Protein AF-A0A6I4V7J2-F1 (afdb_monomer)

Nearest PDB structures (foldseek):
  2fiu-assembly1_B  TM=7.109E-01  e=1.645E-04  Agrobacterium fabrum str. C58
  3lo3-assembly2_C  TM=7.559E-01  e=2.909E-03  Colwellia psychrerythraea 34H
  3bgu-assembly1_A  TM=6.431E-01  e=2.466E-01  Thermobifida fusca YX
  3bf4-assembly1_B  TM=3.918E-01  e=6.566E-01  Cupriavidus pinatubonensis JMP134
  1sqe-assembly1_B  TM=3.825E-01  e=2.762E+00  Staphylococcus aureus

pLDDT: mean 76.07, std 17.55, range [39.56, 95.56]

Mean predicted aligned error: 10.02 Å

Foldseek 3Di:
DKDKDKDFQQDFPDVVLVVVLVVLVVQLPPPQPKDWPAWFDDDDDPDDGDTNGMTMIIDPDPVSVCCSCVDVSVVSSDRPCSGDPPPPPPPPPDPPPDDDD

Secondary structure (DSSP, 8-state):
--EEEEEEE---S-HHHHHHHHHHHHHTTTT---EEEEES------SSS--SEEEEEEESSHHHHHHHHTSHHHHTTPPPTTTS---------STTS----

Radius of gyration: 15.88 Å; Cα contacts (8 Å, |Δi|>4): 123; chains: 1; bounding box: 32×46×32 Å

Structure (mmCIF, N/CA/C/O backbone):
data_AF-A0A6I4V7J2-F1
#
_entry.id   AF-A0A6I4V7J2-F1
#
loop_
_atom_site.group_PDB
_atom_site.id
_atom_site.type_symbol
_atom_site.label_atom_id
_atom_site.label_alt_id
_atom_site.label_comp_id
_atom_site.label_asym_id
_atom_site.label_entity_id
_atom_site.label_seq_id
_atom_si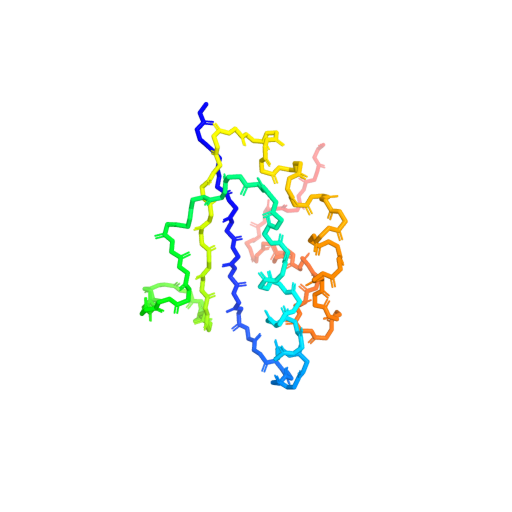te.pdbx_PDB_ins_code
_atom_site.Cartn_x
_atom_site.Cartn_y
_atom_site.Cartn_z
_atom_site.occupancy
_atom_site.B_iso_or_equiv
_atom_site.auth_seq_id
_atom_site.auth_comp_id
_atom_site.auth_asym_id
_atom_site.auth_atom_id
_atom_site.pdbx_PDB_model_num
ATOM 1 N N . MET A 1 1 ? -14.945 4.683 11.584 1.00 86.81 1 MET A N 1
ATOM 2 C CA . MET A 1 1 ? -14.960 4.634 10.104 1.00 86.81 1 MET A CA 1
ATOM 3 C C . MET A 1 1 ? -13.767 3.806 9.664 1.00 86.81 1 MET A C 1
ATOM 5 O O . MET A 1 1 ? -12.734 3.935 10.316 1.00 86.81 1 MET A O 1
ATOM 9 N N . SER A 1 2 ? -13.909 2.990 8.611 1.00 93.12 2 SER A N 1
ATOM 10 C CA . SER A 1 2 ? -12.785 2.235 8.040 1.00 93.12 2 SER A CA 1
ATOM 11 C C . SER A 1 2 ? -11.663 3.173 7.587 1.00 93.12 2 SER A C 1
ATOM 13 O O . SER A 1 2 ? -11.920 4.312 7.188 1.00 93.12 2 SER A O 1
ATOM 15 N N . ALA A 1 3 ? -10.429 2.684 7.637 1.00 95.12 3 ALA A N 1
ATOM 16 C CA . ALA A 1 3 ? -9.248 3.357 7.112 1.00 95.12 3 ALA A CA 1
ATOM 17 C C . ALA A 1 3 ? -8.612 2.519 6.002 1.00 95.12 3 ALA A C 1
ATOM 19 O O . ALA A 1 3 ? -8.755 1.298 5.987 1.00 95.12 3 ALA A O 1
ATOM 20 N N . TYR A 1 4 ? -7.893 3.178 5.094 1.00 94.75 4 TYR A N 1
ATOM 21 C CA . TYR A 1 4 ? -7.257 2.520 3.960 1.00 94.75 4 TYR A CA 1
ATOM 22 C C . TYR A 1 4 ? -5.787 2.905 3.869 1.00 94.75 4 TYR A C 1
ATOM 24 O O . TYR A 1 4 ? -5.449 4.088 3.927 1.00 94.75 4 TYR A O 1
ATOM 32 N N . VAL A 1 5 ? -4.929 1.904 3.700 1.00 90.94 5 VAL A N 1
ATOM 33 C CA . VAL A 1 5 ? -3.537 2.104 3.294 1.00 90.94 5 VAL A CA 1
ATOM 34 C C . VAL A 1 5 ? -3.447 1.807 1.805 1.00 90.94 5 VAL A C 1
ATOM 36 O O . VAL A 1 5 ? -3.890 0.748 1.357 1.00 90.94 5 VAL A O 1
ATOM 39 N N . VAL A 1 6 ? -2.895 2.755 1.051 1.00 91.31 6 VAL A N 1
ATOM 40 C CA . VAL A 1 6 ? -2.734 2.663 -0.400 1.00 91.31 6 VAL A CA 1
ATOM 41 C C . VAL A 1 6 ? -1.250 2.720 -0.724 1.00 91.31 6 VAL A C 1
ATOM 43 O O . VAL A 1 6 ? -0.579 3.693 -0.379 1.00 91.31 6 VAL A O 1
ATOM 46 N N . PHE A 1 7 ? -0.755 1.681 -1.389 1.00 87.62 7 PHE A N 1
ATOM 47 C CA . PHE A 1 7 ? 0.574 1.659 -1.986 1.00 87.62 7 PHE A CA 1
ATOM 48 C C . PHE A 1 7 ? 0.432 1.721 -3.500 1.00 87.62 7 PHE A C 1
ATOM 50 O O . PHE A 1 7 ? -0.347 0.963 -4.079 1.00 87.62 7 PHE A O 1
ATOM 57 N N . ILE A 1 8 ? 1.198 2.611 -4.121 1.00 88.56 8 ILE A N 1
ATOM 58 C CA . ILE A 1 8 ? 1.338 2.721 -5.570 1.00 88.56 8 ILE A CA 1
ATOM 59 C C . ILE A 1 8 ? 2.816 2.492 -5.861 1.00 88.56 8 ILE A C 1
ATOM 61 O O . ILE A 1 8 ? 3.675 3.136 -5.255 1.00 88.56 8 ILE A O 1
ATOM 65 N N . ARG A 1 9 ? 3.103 1.525 -6.728 1.00 87.88 9 ARG A N 1
ATOM 66 C CA . ARG A 1 9 ? 4.441 1.300 -7.260 1.00 87.88 9 ARG A CA 1
ATOM 67 C C . ARG A 1 9 ? 4.523 1.997 -8.606 1.00 87.88 9 ARG A C 1
ATOM 69 O O . ARG A 1 9 ? 3.912 1.532 -9.564 1.00 87.88 9 ARG A O 1
ATOM 76 N N . ASP A 1 10 ? 5.274 3.087 -8.654 1.00 85.62 10 ASP A N 1
ATOM 77 C CA . ASP A 1 10 ? 5.435 3.884 -9.870 1.00 85.62 10 ASP A CA 1
ATOM 78 C C . ASP A 1 10 ? 6.422 3.233 -10.844 1.00 85.62 10 ASP A C 1
ATOM 80 O O . ASP A 1 10 ? 6.149 3.165 -12.036 1.00 85.62 10 ASP A O 1
ATOM 84 N N . ASN A 1 11 ? 7.563 2.745 -10.344 1.00 83.62 11 ASN A N 1
ATOM 85 C CA . ASN A 1 11 ? 8.554 2.029 -11.141 1.00 83.62 11 ASN A CA 1
ATOM 86 C C . ASN A 1 11 ? 9.333 0.976 -10.328 1.00 83.62 11 ASN A C 1
ATOM 88 O O . ASN A 1 11 ? 9.39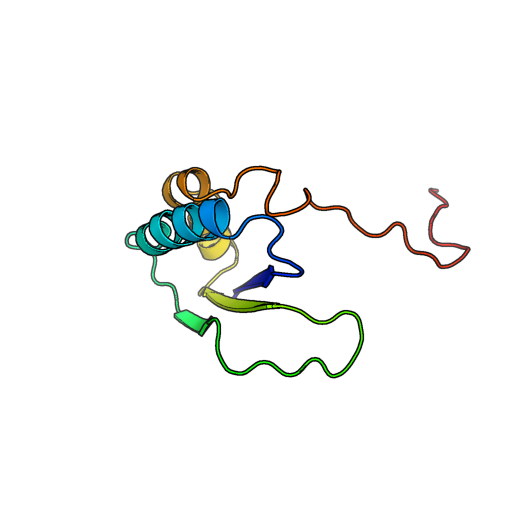2 1.041 -9.096 1.00 83.62 11 ASN A O 1
ATOM 92 N N . THR A 1 12 ? 9.964 0.026 -11.026 1.00 86.44 12 THR A N 1
ATOM 93 C CA . THR A 1 12 ? 10.882 -0.972 -10.450 1.00 86.44 12 THR A CA 1
ATOM 94 C C . THR A 1 12 ? 12.288 -0.781 -11.030 1.00 86.44 12 THR A C 1
ATOM 96 O O . THR A 1 12 ? 12.626 -1.367 -12.056 1.00 86.44 12 THR A O 1
ATOM 99 N N . PRO A 1 13 ? 13.147 0.037 -10.396 1.00 83.12 13 PRO A N 1
ATOM 100 C CA . PRO A 1 13 ? 14.488 0.316 -10.919 1.00 83.12 13 PRO A CA 1
ATOM 101 C C . PRO A 1 13 ? 15.469 -0.855 -10.747 1.00 83.12 13 PRO A C 1
ATOM 103 O O . PRO A 1 13 ? 16.478 -0.912 -11.447 1.00 83.12 13 PRO A O 1
ATOM 106 N N . ASN A 1 14 ? 15.196 -1.771 -9.812 1.00 86.19 14 ASN A N 1
ATOM 107 C CA . ASN A 1 14 ? 15.992 -2.970 -9.566 1.00 86.19 14 ASN A CA 1
ATOM 108 C C . ASN A 1 14 ? 15.065 -4.149 -9.222 1.00 86.19 14 ASN A C 1
ATOM 110 O O . ASN A 1 14 ? 14.465 -4.186 -8.146 1.00 86.19 14 ASN A O 1
ATOM 114 N N . GLU A 1 15 ? 14.947 -5.103 -10.146 1.00 85.25 15 GLU A N 1
ATOM 115 C CA . GLU A 1 15 ? 14.076 -6.275 -10.001 1.00 85.25 15 GLU A CA 1
ATOM 116 C C . GLU A 1 15 ? 14.537 -7.226 -8.883 1.00 85.25 15 GLU A C 1
ATOM 118 O O . GLU A 1 15 ? 13.699 -7.766 -8.158 1.00 85.25 15 GLU A O 1
ATOM 123 N N . ASP A 1 16 ? 15.848 -7.382 -8.676 1.00 86.69 16 ASP A N 1
ATOM 124 C CA . ASP A 1 16 ? 16.397 -8.266 -7.640 1.00 86.69 16 ASP A CA 1
ATOM 125 C C . ASP A 1 16 ? 16.090 -7.730 -6.233 1.00 86.69 16 ASP A C 1
ATOM 127 O O . ASP A 1 16 ? 15.648 -8.462 -5.343 1.00 86.69 16 ASP A O 1
ATOM 131 N N . GLU A 1 17 ? 16.261 -6.421 -6.027 1.00 83.19 17 GLU A N 1
ATOM 132 C CA . GLU A 1 17 ? 15.889 -5.770 -4.765 1.00 83.19 17 GLU A CA 1
ATOM 133 C C . GLU A 1 17 ? 14.371 -5.809 -4.534 1.00 83.19 17 GLU A C 1
ATOM 135 O O . GLU A 1 17 ? 13.924 -5.976 -3.393 1.00 83.19 17 GLU A O 1
ATOM 140 N N . MET A 1 18 ? 13.576 -5.719 -5.607 1.00 84.56 18 MET A N 1
ATOM 141 C CA . MET A 1 18 ? 12.121 -5.855 -5.539 1.00 84.56 18 MET A CA 1
ATOM 142 C C . MET A 1 18 ? 11.692 -7.262 -5.120 1.00 84.56 18 MET A C 1
ATOM 144 O O . MET A 1 18 ? 10.775 -7.403 -4.311 1.00 84.56 18 MET A O 1
ATOM 148 N N . ALA A 1 19 ? 12.357 -8.304 -5.623 1.00 84.50 19 ALA A N 1
ATOM 149 C CA . ALA A 1 19 ? 12.074 -9.682 -5.233 1.00 84.50 19 ALA A CA 1
ATOM 150 C C . ALA A 1 19 ? 12.334 -9.904 -3.732 1.00 84.50 19 ALA A C 1
ATOM 152 O O . ALA A 1 19 ? 11.485 -10.458 -3.030 1.00 84.50 19 ALA A O 1
ATOM 153 N N . ILE A 1 20 ? 13.454 -9.383 -3.219 1.00 84.06 20 ILE A N 1
ATOM 154 C CA . ILE A 1 20 ? 13.792 -9.432 -1.786 1.00 84.06 20 ILE A CA 1
ATOM 155 C C . ILE A 1 20 ? 12.754 -8.664 -0.952 1.00 84.06 20 ILE A C 1
ATOM 157 O O . ILE A 1 20 ? 12.331 -9.132 0.109 1.00 84.06 20 ILE A O 1
ATOM 161 N N . TYR A 1 21 ? 12.334 -7.482 -1.414 1.00 81.56 21 TYR A N 1
ATOM 162 C CA . TYR A 1 21 ? 11.275 -6.706 -0.767 1.00 81.56 21 TYR A CA 1
ATOM 163 C C . TYR A 1 21 ? 9.951 -7.481 -0.728 1.00 81.56 21 TYR A C 1
ATOM 165 O O . TYR A 1 21 ? 9.335 -7.571 0.333 1.00 81.56 21 TYR A O 1
ATOM 173 N N . ALA A 1 22 ? 9.532 -8.077 -1.847 1.00 80.12 22 ALA A N 1
ATOM 174 C CA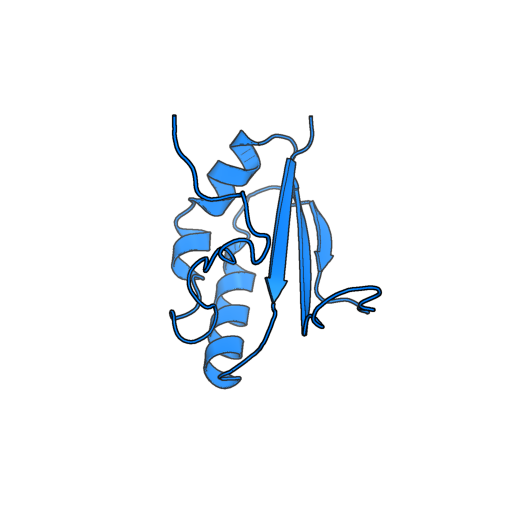 . ALA A 1 22 ? 8.278 -8.818 -1.949 1.00 80.12 22 ALA A CA 1
ATOM 175 C C . ALA A 1 22 ? 8.235 -10.021 -0.993 1.00 80.12 22 ALA A C 1
ATOM 177 O O . ALA A 1 22 ? 7.213 -10.247 -0.339 1.00 80.12 22 ALA A O 1
ATOM 178 N N . GLU A 1 23 ? 9.349 -10.746 -0.855 1.00 81.62 23 GLU A N 1
ATOM 179 C CA . GLU A 1 23 ? 9.478 -11.850 0.101 1.00 81.62 23 GLU A CA 1
ATOM 180 C C . GLU A 1 23 ? 9.276 -11.368 1.548 1.00 81.62 23 GLU A C 1
ATOM 182 O O . GLU A 1 23 ? 8.450 -11.917 2.285 1.00 81.62 23 GLU A O 1
ATOM 187 N N . LYS A 1 24 ? 9.968 -10.292 1.942 1.00 78.44 24 LYS A N 1
ATOM 188 C CA . LYS A 1 24 ? 9.869 -9.713 3.292 1.00 78.44 24 LYS A CA 1
ATOM 189 C C . LYS A 1 24 ? 8.488 -9.119 3.571 1.00 78.44 24 LYS A C 1
ATOM 191 O O . LYS A 1 24 ? 7.924 -9.332 4.643 1.00 78.44 24 LYS A O 1
ATOM 196 N N . ALA A 1 25 ? 7.910 -8.409 2.605 1.00 77.25 25 ALA A N 1
ATOM 197 C CA . ALA A 1 25 ? 6.588 -7.801 2.723 1.00 77.25 25 ALA A CA 1
ATOM 198 C C . ALA A 1 25 ? 5.473 -8.852 2.842 1.00 77.25 25 ALA A C 1
ATOM 200 O O . ALA A 1 25 ? 4.510 -8.645 3.582 1.00 77.25 25 ALA A O 1
ATOM 201 N N . GLY A 1 26 ? 5.615 -10.007 2.179 1.00 70.19 26 GLY A N 1
ATOM 202 C CA . GLY A 1 26 ? 4.697 -11.137 2.339 1.00 70.19 26 GLY A CA 1
ATOM 203 C C . GLY A 1 26 ? 4.639 -11.662 3.778 1.00 70.19 26 GLY A C 1
ATOM 204 O O . GLY A 1 26 ? 3.571 -12.048 4.254 1.00 70.19 26 GLY A O 1
ATOM 205 N N . GLN A 1 27 ? 5.762 -11.602 4.497 1.00 70.31 27 GLN A N 1
ATOM 206 C CA . GLN A 1 27 ? 5.866 -11.994 5.906 1.00 70.31 27 GLN A CA 1
ATOM 207 C C . GLN A 1 27 ? 5.355 -10.898 6.864 1.00 70.31 27 GLN A C 1
ATOM 209 O O . GLN A 1 27 ? 4.965 -11.193 7.993 1.00 70.31 27 GLN A O 1
ATOM 214 N N . ALA A 1 28 ? 5.277 -9.643 6.404 1.00 67.56 28 ALA A N 1
ATOM 215 C CA . ALA A 1 28 ? 4.920 -8.466 7.202 1.00 67.56 28 ALA A CA 1
ATOM 216 C C . ALA A 1 28 ? 3.415 -8.304 7.523 1.00 67.56 28 ALA A C 1
ATOM 218 O O . ALA A 1 28 ? 2.995 -7.280 8.067 1.00 67.56 28 ALA A O 1
ATOM 219 N N . ARG A 1 29 ? 2.569 -9.297 7.216 1.00 66.25 29 ARG A N 1
ATOM 220 C CA . ARG A 1 29 ? 1.152 -9.275 7.635 1.00 66.25 29 ARG A CA 1
ATOM 221 C C . ARG A 1 29 ? 0.973 -9.540 9.133 1.00 66.25 29 ARG A C 1
ATOM 223 O O . ARG A 1 29 ? 0.069 -8.960 9.733 1.00 66.25 29 ARG A O 1
ATOM 230 N N . GLY A 1 30 ? 1.840 -10.362 9.731 1.00 66.50 30 GLY A N 1
ATOM 231 C CA . GLY A 1 30 ? 1.714 -10.785 11.130 1.00 66.50 30 GLY A CA 1
ATOM 232 C C . GLY A 1 30 ? 0.308 -11.308 11.459 1.00 66.50 30 GLY A C 1
ATOM 233 O O . GLY A 1 30 ? -0.351 -11.903 10.608 1.00 66.50 30 GLY A O 1
ATOM 234 N N . ASP A 1 31 ? -0.161 -11.020 12.674 1.00 70.50 31 ASP A N 1
ATOM 235 C CA . ASP A 1 31 ? -1.505 -11.379 13.159 1.00 70.50 31 ASP A CA 1
ATOM 236 C C . ASP A 1 31 ? -2.545 -10.255 12.967 1.00 70.50 31 ASP A C 1
ATOM 238 O O . ASP A 1 31 ? -3.656 -10.318 13.501 1.00 70.50 31 ASP A O 1
ATOM 242 N N . HIS A 1 32 ? -2.205 -9.186 12.235 1.00 73.31 32 HIS A N 1
ATOM 243 C CA . HIS A 1 32 ? -3.132 -8.075 12.040 1.00 73.31 32 HIS A CA 1
ATOM 244 C C . HIS A 1 32 ? -4.269 -8.492 11.090 1.00 73.31 32 HIS A C 1
ATOM 246 O O . HIS A 1 32 ? -4.007 -9.034 10.013 1.00 73.31 32 HIS A O 1
ATOM 252 N N . PRO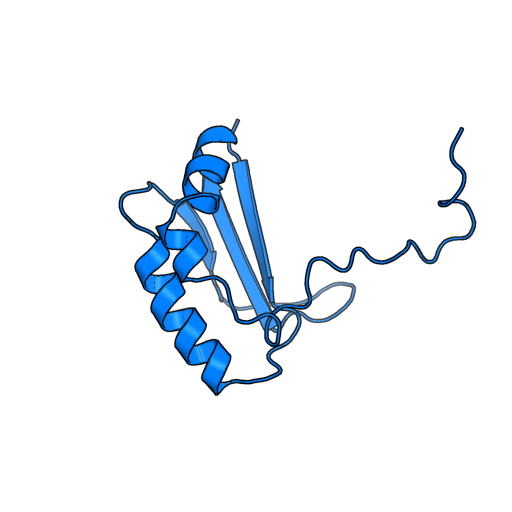 A 1 33 ? -5.542 -8.214 11.431 1.00 73.38 33 PRO A N 1
ATOM 253 C CA . PRO A 1 33 ? -6.664 -8.469 10.537 1.00 73.38 33 PRO A CA 1
ATOM 254 C C . PRO A 1 33 ? -6.657 -7.433 9.406 1.00 73.38 33 PRO A C 1
ATOM 256 O O . PRO A 1 33 ? -7.265 -6.368 9.507 1.00 73.38 33 PRO A O 1
ATOM 259 N N . ILE A 1 34 ? -5.926 -7.741 8.337 1.00 83.44 34 ILE A N 1
ATOM 260 C CA . ILE A 1 34 ? -5.847 -6.925 7.125 1.00 83.44 34 ILE A CA 1
ATOM 261 C C . ILE A 1 34 ? -6.858 -7.462 6.117 1.00 83.44 34 ILE A C 1
ATOM 263 O O . ILE A 1 34 ? -6.852 -8.657 5.818 1.00 83.44 34 ILE A O 1
ATOM 267 N N . ASN A 1 35 ? -7.688 -6.582 5.554 1.00 91.38 35 ASN A N 1
ATOM 268 C CA . ASN A 1 35 ? -8.630 -6.932 4.492 1.00 91.38 35 ASN A CA 1
ATOM 269 C C . ASN A 1 35 ? -8.172 -6.331 3.148 1.00 91.38 35 ASN A C 1
ATOM 271 O O . ASN A 1 35 ? -8.387 -5.138 2.913 1.00 91.38 35 ASN A O 1
ATOM 275 N N . PRO A 1 36 ? -7.523 -7.099 2.252 1.00 91.94 36 PRO A N 1
ATOM 276 C CA . PRO A 1 36 ? -7.131 -6.593 0.940 1.00 91.94 36 PRO A CA 1
ATOM 277 C C . PRO A 1 36 ? -8.366 -6.276 0.086 1.00 91.94 36 PRO A C 1
ATOM 279 O O . PRO A 1 36 ? -9.248 -7.117 -0.077 1.00 91.94 36 PRO A O 1
ATOM 282 N N . ARG A 1 37 ? -8.420 -5.070 -0.487 1.00 95.56 37 ARG A N 1
ATOM 283 C CA . ARG A 1 37 ? -9.465 -4.654 -1.446 1.00 95.56 37 ARG A CA 1
ATOM 284 C C . ARG A 1 37 ? -8.961 -4.675 -2.885 1.00 95.56 37 ARG A C 1
ATOM 286 O O . ARG A 1 37 ? -9.729 -4.970 -3.790 1.00 95.56 37 ARG A O 1
ATOM 293 N N . ALA A 1 38 ? -7.668 -4.418 -3.066 1.00 93.19 38 ALA A N 1
ATOM 294 C CA . ALA A 1 38 ? -6.932 -4.613 -4.309 1.00 93.19 38 ALA A CA 1
ATOM 295 C C . ALA A 1 38 ? -5.499 -5.042 -3.966 1.00 93.19 38 ALA A C 1
ATOM 297 O O . ALA A 1 38 ? -4.926 -4.546 -2.993 1.00 93.19 38 ALA A O 1
ATOM 298 N N . PHE A 1 39 ? -4.924 -5.974 -4.725 1.00 90.00 39 PHE A N 1
ATOM 299 C CA . PHE A 1 39 ? -3.576 -6.482 -4.459 1.00 90.00 39 PHE A CA 1
ATOM 300 C C . PHE A 1 39 ? -2.917 -6.973 -5.754 1.00 90.00 39 PHE A C 1
ATOM 302 O O . PHE A 1 39 ? -3.136 -8.117 -6.141 1.00 90.00 39 PHE A O 1
ATOM 309 N N . TYR A 1 40 ? -2.146 -6.102 -6.419 1.00 88.25 40 TYR A N 1
ATOM 310 C CA . TYR A 1 40 ? -1.386 -6.411 -7.647 1.00 88.25 40 TYR A CA 1
ATOM 311 C C . TYR A 1 40 ? -2.192 -7.176 -8.722 1.00 88.25 40 TYR A C 1
ATOM 313 O O . TYR A 1 40 ? -1.704 -8.140 -9.307 1.00 88.25 40 TYR A O 1
ATOM 321 N N . GLY A 1 41 ? -3.451 -6.778 -8.935 1.00 88.81 41 GLY A N 1
ATOM 322 C CA . GLY A 1 41 ? -4.317 -7.336 -9.979 1.00 88.81 41 GLY A CA 1
ATOM 323 C C . GLY A 1 41 ? -4.142 -6.639 -11.329 1.00 88.81 41 GLY A C 1
ATOM 324 O O . GLY A 1 41 ? -3.211 -5.858 -11.514 1.00 88.81 41 GLY A O 1
ATOM 325 N N . GLU A 1 42 ? -5.071 -6.900 -12.253 1.00 93.62 42 GLU A N 1
ATOM 326 C CA . GLU A 1 42 ? -5.190 -6.130 -13.496 1.00 93.62 42 GLU A CA 1
ATOM 327 C C . GLU A 1 42 ? -5.308 -4.634 -13.175 1.00 93.62 42 GLU A C 1
ATOM 329 O O . GLU A 1 42 ? -6.057 -4.238 -12.275 1.00 93.62 42 GLU A O 1
ATOM 334 N N . LEU A 1 43 ? -4.519 -3.820 -13.874 1.00 92.75 43 LEU A N 1
ATOM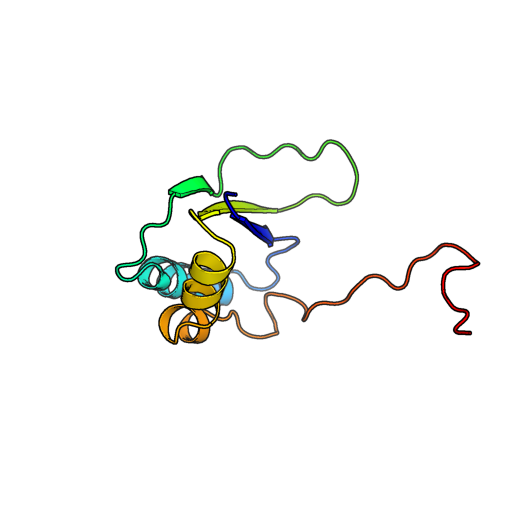 335 C CA . LE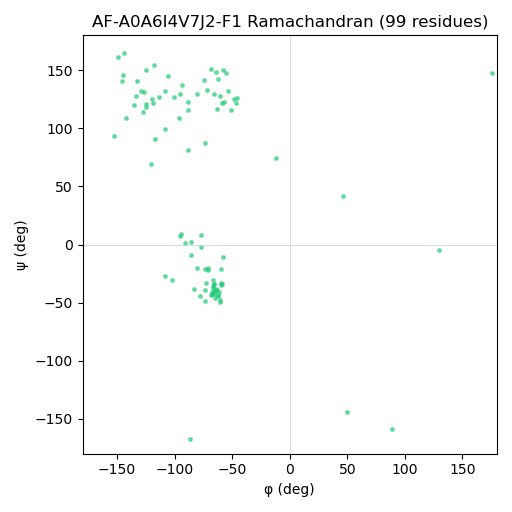U A 1 43 ? -4.385 -2.396 -13.613 1.00 92.75 43 LEU A CA 1
ATOM 336 C C . LEU A 1 43 ? -4.471 -1.617 -14.924 1.00 92.75 43 LEU A C 1
ATOM 338 O O . LEU A 1 43 ? -3.738 -1.891 -15.869 1.00 92.75 43 LEU A O 1
ATOM 342 N N . GLU A 1 44 ? -5.356 -0.626 -14.937 1.00 94.50 44 GLU A N 1
ATOM 343 C CA . GLU A 1 44 ? -5.543 0.328 -16.024 1.00 94.50 44 GLU A CA 1
ATOM 344 C C . GLU A 1 44 ? -5.399 1.746 -15.456 1.00 94.50 44 GLU A C 1
ATOM 346 O O . GLU A 1 44 ? -6.135 2.142 -14.546 1.00 94.50 44 GLU A O 1
ATOM 351 N N . THR A 1 45 ? -4.444 2.517 -15.978 1.00 91.62 45 THR A N 1
ATOM 352 C CA . THR A 1 45 ? -4.290 3.935 -15.634 1.00 91.62 45 THR A CA 1
ATOM 353 C C . THR A 1 45 ? -5.153 4.776 -16.569 1.00 91.62 45 THR A C 1
ATOM 355 O O . THR A 1 45 ? -4.896 4.834 -17.767 1.00 91.62 45 THR A O 1
ATOM 358 N N . LEU A 1 46 ? -6.161 5.458 -16.019 1.00 94.44 46 LEU A N 1
ATOM 359 C CA . LEU A 1 46 ? -7.051 6.329 -16.800 1.00 94.44 46 LEU A CA 1
ATOM 360 C C . LEU A 1 46 ? -6.463 7.730 -17.028 1.00 94.44 46 LEU A C 1
ATOM 362 O O . LEU A 1 46 ? -6.628 8.306 -18.099 1.00 94.44 46 LEU A O 1
ATOM 366 N N . GLU A 1 47 ? -5.780 8.284 -16.023 1.00 91.31 47 GLU A N 1
ATOM 367 C CA . GLU A 1 47 ? -5.178 9.620 -16.060 1.00 91.31 47 GLU A CA 1
ATOM 368 C C . GLU A 1 47 ? -3.856 9.638 -15.278 1.00 91.31 47 GLU A C 1
ATOM 370 O O . GLU A 1 47 ? -3.733 8.989 -14.238 1.00 91.31 47 GLU A O 1
ATOM 375 N N . GLY A 1 48 ? -2.886 10.435 -15.737 1.00 88.25 48 GLY A N 1
ATOM 376 C CA . GLY A 1 48 ? -1.601 10.626 -15.058 1.00 88.25 48 GLY A CA 1
ATOM 377 C C . GLY A 1 48 ? -0.520 9.623 -15.468 1.00 88.25 48 GLY A C 1
ATOM 378 O O . GLY A 1 48 ? -0.551 9.071 -16.564 1.00 88.25 48 GLY A O 1
ATOM 379 N N . GLN A 1 49 ? 0.485 9.456 -14.604 1.00 88.56 49 GLN A N 1
ATOM 380 C CA . GLN A 1 49 ? 1.579 8.513 -14.838 1.00 88.56 49 GLN A CA 1
ATOM 381 C C . GLN A 1 49 ? 1.100 7.076 -14.613 1.00 88.56 49 GLN A C 1
ATOM 383 O O . GLN A 1 49 ? 0.332 6.808 -13.688 1.00 88.56 49 GLN A O 1
ATOM 388 N N . GLU A 1 50 ? 1.573 6.154 -15.449 1.00 90.75 50 GLU A N 1
ATOM 389 C CA . GLU A 1 50 ? 1.325 4.725 -15.271 1.00 90.75 50 GLU A CA 1
ATOM 390 C C . GLU A 1 50 ? 1.925 4.222 -13.952 1.00 90.75 50 GLU A C 1
ATOM 392 O O . GLU A 1 50 ? 3.005 4.649 -13.538 1.00 90.75 50 GLU A O 1
ATOM 397 N N . ALA A 1 51 ? 1.204 3.312 -13.299 1.00 90.56 51 ALA A N 1
ATOM 398 C CA . ALA A 1 51 ? 1.701 2.570 -12.151 1.00 90.56 51 ALA A CA 1
ATOM 399 C C . ALA A 1 51 ? 2.018 1.137 -12.586 1.00 90.56 51 ALA A C 1
ATOM 401 O O . ALA A 1 51 ? 1.299 0.544 -13.382 1.00 90.56 51 ALA A O 1
ATOM 402 N N . GLU A 1 52 ? 3.051 0.537 -12.012 1.00 91.06 52 GLU A N 1
ATOM 403 C CA . GLU A 1 52 ? 3.372 -0.879 -12.211 1.00 91.06 52 GLU A CA 1
ATOM 404 C C . GLU A 1 52 ? 2.605 -1.801 -11.251 1.00 91.06 52 GLU A C 1
ATOM 406 O O . GLU A 1 52 ? 2.707 -3.029 -11.326 1.00 91.06 52 GLU A O 1
ATOM 411 N N . GLY A 1 53 ? 1.917 -1.239 -10.257 1.00 90.25 53 GLY A N 1
ATOM 412 C CA . GLY A 1 53 ? 1.155 -2.020 -9.293 1.00 90.25 53 GLY A CA 1
ATOM 413 C C . GLY A 1 53 ? 0.529 -1.177 -8.195 1.00 90.25 53 GLY A C 1
ATOM 414 O O . GLY A 1 53 ? 1.086 -0.170 -7.763 1.00 90.25 53 GLY A O 1
ATOM 415 N N . VAL A 1 54 ? -0.633 -1.617 -7.716 1.00 91.19 54 VAL A N 1
ATOM 416 C CA . VAL A 1 54 ? -1.361 -0.965 -6.625 1.00 91.19 54 VAL A CA 1
ATOM 417 C C . VAL A 1 54 ? -1.799 -1.999 -5.592 1.00 91.19 54 VAL A C 1
ATOM 419 O O . VAL A 1 54 ? -2.228 -3.110 -5.922 1.00 91.19 54 VAL A O 1
ATOM 422 N N . VAL A 1 55 ? -1.711 -1.610 -4.322 1.00 91.00 55 VAL A N 1
ATOM 423 C CA . VAL A 1 55 ? -2.249 -2.356 -3.185 1.00 91.00 55 VAL A CA 1
ATOM 424 C C . VAL A 1 55 ? -3.142 -1.432 -2.366 1.00 91.00 55 VAL A C 1
ATOM 426 O O . VAL A 1 55 ? -2.736 -0.332 -1.996 1.00 91.00 55 VAL A O 1
ATOM 429 N N . ILE A 1 56 ? -4.347 -1.901 -2.046 1.00 93.56 56 ILE A N 1
ATOM 430 C CA . ILE A 1 56 ? -5.299 -1.215 -1.170 1.00 93.56 56 ILE A CA 1
ATOM 431 C C . ILE A 1 56 ? -5.674 -2.166 -0.039 1.00 93.56 56 ILE A C 1
ATOM 433 O O . ILE A 1 56 ? -6.260 -3.229 -0.272 1.00 93.56 56 ILE A O 1
ATOM 437 N N . LEU A 1 57 ? -5.358 -1.766 1.189 1.00 92.31 57 LEU A N 1
ATOM 438 C CA . LEU A 1 57 ? -5.644 -2.522 2.405 1.00 92.31 57 LEU A CA 1
ATOM 439 C C . LEU A 1 57 ? -6.671 -1.770 3.246 1.00 92.31 57 LEU A C 1
ATOM 441 O O . LEU A 1 57 ? -6.464 -0.600 3.562 1.00 92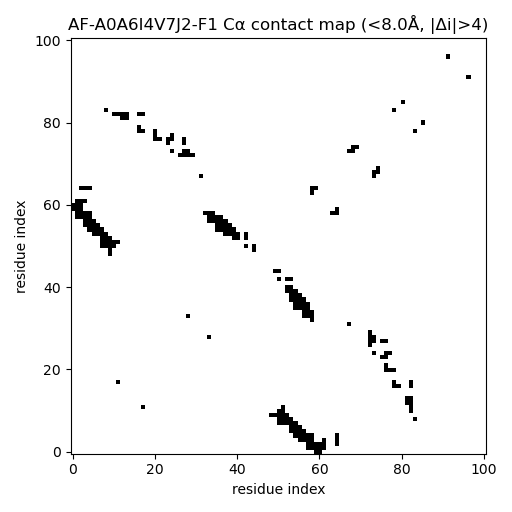.31 57 LEU A O 1
ATOM 445 N N . GLU A 1 58 ? -7.760 -2.438 3.616 1.00 94.50 58 GLU A N 1
ATOM 446 C CA . GLU A 1 58 ? -8.773 -1.906 4.525 1.00 94.50 58 GLU A CA 1
ATOM 447 C C . GLU A 1 58 ? -8.492 -2.330 5.972 1.00 94.50 58 GLU A C 1
ATOM 449 O O . GLU A 1 58 ? -8.203 -3.495 6.258 1.00 94.50 58 GLU A O 1
ATOM 454 N N . PHE A 1 59 ? -8.650 -1.366 6.878 1.00 9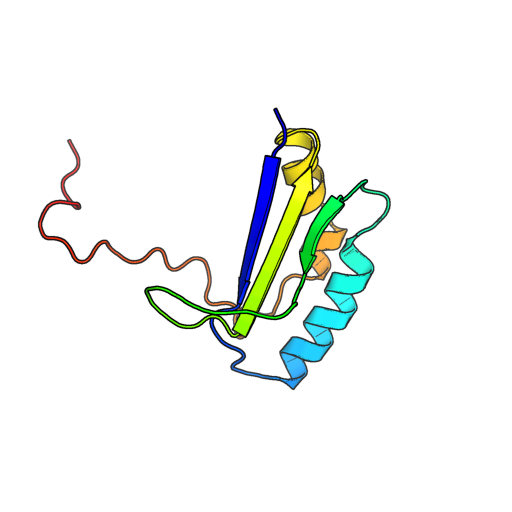2.75 59 PHE A N 1
ATOM 455 C CA . PHE A 1 59 ? -8.557 -1.515 8.324 1.00 92.75 59 PHE A CA 1
ATOM 456 C C . PHE A 1 59 ? -9.836 -1.002 8.997 1.00 92.75 59 PHE A C 1
ATOM 458 O O . PHE A 1 59 ? -10.455 -0.050 8.509 1.00 92.75 59 PHE A O 1
ATOM 465 N N . PRO A 1 60 ? -10.219 -1.561 10.159 1.00 92.00 60 PRO A N 1
ATOM 466 C CA . PRO A 1 60 ? -11.425 -1.138 10.871 1.00 92.00 60 PRO A CA 1
ATOM 467 C C . PRO A 1 60 ? -11.330 0.298 11.411 1.00 92.00 60 PRO A C 1
ATOM 469 O O . PRO A 1 60 ? -12.349 0.985 11.506 1.00 92.00 60 PRO A O 1
ATOM 472 N N . THR A 1 61 ? -10.120 0.760 11.756 1.00 93.19 61 THR A N 1
ATOM 473 C CA . THR A 1 61 ? -9.859 2.129 12.222 1.00 93.19 61 THR A CA 1
ATOM 474 C C . THR A 1 61 ? -8.508 2.649 11.730 1.00 93.19 61 THR A C 1
ATOM 476 O O . THR A 1 61 ? -7.641 1.885 11.299 1.00 93.19 61 THR A O 1
ATOM 479 N N . ARG A 1 62 ? -8.315 3.969 11.824 1.00 93.19 62 ARG A N 1
ATOM 480 C CA . ARG A 1 62 ? -7.047 4.631 11.491 1.00 93.19 62 ARG A CA 1
ATOM 481 C C . ARG A 1 62 ? -5.917 4.181 12.418 1.00 93.19 62 ARG A C 1
ATOM 483 O O . ARG A 1 62 ? -4.798 3.986 11.962 1.00 93.19 62 ARG A O 1
ATOM 490 N N . GLU A 1 63 ? -6.213 3.996 13.699 1.00 92.31 63 GLU A N 1
ATOM 491 C CA . GLU A 1 63 ? -5.257 3.541 14.711 1.00 92.31 63 GLU A CA 1
ATOM 492 C C . GLU A 1 63 ? -4.784 2.118 14.408 1.00 92.31 63 GLU A C 1
ATOM 494 O O . GLU A 1 63 ? -3.594 1.847 14.512 1.00 92.31 63 GLU A O 1
ATOM 499 N N . ALA A 1 64 ? -5.683 1.233 13.961 1.00 89.38 64 ALA A N 1
ATOM 500 C CA . ALA A 1 64 ? -5.318 -0.119 13.541 1.00 89.38 64 ALA A CA 1
ATOM 501 C C . ALA A 1 64 ? -4.391 -0.117 12.312 1.00 89.38 64 ALA A C 1
ATOM 503 O O . ALA A 1 64 ? -3.453 -0.910 12.257 1.00 89.38 64 ALA A O 1
ATOM 504 N N . ALA A 1 65 ? -4.624 0.791 11.357 1.00 89.69 65 ALA A N 1
ATOM 505 C CA . ALA A 1 65 ? -3.762 0.954 10.188 1.00 89.69 65 ALA A CA 1
ATOM 506 C C . ALA A 1 65 ? -2.350 1.430 10.570 1.00 89.69 65 ALA A C 1
ATOM 508 O O . ALA A 1 65 ? -1.372 0.850 10.105 1.00 89.69 65 ALA A O 1
ATOM 509 N N . HIS A 1 66 ? -2.234 2.438 11.445 1.00 89.00 66 HIS A N 1
ATOM 510 C CA . HIS A 1 66 ? -0.930 2.914 11.938 1.00 89.00 66 HIS A CA 1
ATOM 511 C C . HIS A 1 66 ? -0.231 1.877 12.807 1.00 89.00 66 HIS A C 1
ATOM 513 O O . HIS A 1 66 ? 0.945 1.624 12.607 1.00 89.00 66 HIS A O 1
ATOM 519 N N . ALA A 1 67 ? -0.952 1.198 13.702 1.00 88.44 67 ALA A N 1
ATOM 520 C CA . ALA A 1 67 ? -0.372 0.141 14.527 1.00 88.44 67 ALA A CA 1
ATOM 521 C C . ALA A 1 67 ? 0.227 -0.995 13.681 1.00 88.44 67 ALA A C 1
ATOM 523 O O . ALA A 1 67 ? 1.239 -1.571 14.070 1.00 88.44 67 ALA A O 1
ATOM 524 N N . TRP A 1 68 ? -0.379 -1.306 12.530 1.00 85.94 68 TRP A N 1
ATOM 525 C CA . TRP A 1 68 ? 0.198 -2.240 11.567 1.00 85.94 68 TRP A CA 1
ATOM 526 C C . TRP A 1 68 ? 1.385 -1.632 10.802 1.00 85.94 68 TRP A C 1
ATOM 528 O O . TRP A 1 68 ? 2.437 -2.266 10.717 1.00 85.94 68 TRP A O 1
ATOM 538 N N . TYR A 1 69 ? 1.245 -0.416 10.265 1.00 84.06 69 TYR A N 1
ATOM 539 C CA . TYR A 1 69 ? 2.283 0.220 9.445 1.00 84.06 69 TYR A CA 1
ATOM 540 C C . TYR A 1 69 ? 3.554 0.561 10.235 1.00 84.06 69 TYR A C 1
ATOM 542 O O . TYR A 1 69 ? 4.652 0.376 9.729 1.00 84.06 69 TYR A O 1
ATOM 550 N N . ASP A 1 70 ? 3.413 0.997 11.483 1.00 83.00 70 ASP A N 1
ATOM 551 C CA . ASP A 1 70 ? 4.525 1.330 12.378 1.00 83.00 70 ASP A CA 1
ATOM 552 C C . ASP A 1 70 ? 5.062 0.092 13.123 1.00 83.00 70 ASP A C 1
ATOM 554 O O . ASP A 1 70 ? 5.958 0.194 13.966 1.00 83.00 70 ASP A O 1
ATOM 558 N N . SER A 1 71 ? 4.511 -1.095 12.844 1.00 75.62 71 SER A N 1
ATOM 559 C CA . SER A 1 71 ? 4.970 -2.334 13.463 1.00 75.62 71 SER A CA 1
ATOM 560 C C . SER A 1 71 ? 6.382 -2.703 12.980 1.00 75.62 71 SER A C 1
ATOM 562 O O . SER A 1 71 ? 6.752 -2.446 11.829 1.00 75.62 71 SER A O 1
ATOM 564 N N . PRO A 1 72 ? 7.179 -3.397 13.814 1.00 65.00 72 PRO A N 1
ATOM 565 C CA . PRO A 1 72 ? 8.499 -3.879 13.404 1.00 65.00 72 PRO A CA 1
ATOM 566 C C . PRO A 1 72 ? 8.441 -4.833 12.198 1.00 65.00 72 PRO A C 1
ATOM 568 O O . PRO A 1 72 ? 9.433 -4.981 11.485 1.00 65.00 72 PRO A O 1
ATOM 571 N N . PHE A 1 73 ? 7.282 -5.451 11.944 1.00 60.47 73 PHE A N 1
ATOM 572 C CA . PHE A 1 73 ? 7.052 -6.318 10.791 1.00 60.47 73 PHE A CA 1
ATOM 573 C C . PHE A 1 73 ? 7.069 -5.544 9.469 1.00 60.47 73 PHE A C 1
ATOM 575 O O . PHE A 1 73 ? 7.677 -6.008 8.507 1.00 60.47 73 PHE A O 1
ATOM 582 N N . GLN A 1 74 ? 6.469 -4.351 9.424 1.00 58.94 74 GLN A N 1
ATOM 583 C CA . GLN A 1 74 ? 6.526 -3.482 8.245 1.00 58.94 74 GLN A CA 1
ATOM 584 C C . GLN A 1 74 ? 7.908 -2.831 8.107 1.00 58.94 74 GLN A C 1
ATOM 586 O O . GLN A 1 74 ? 8.443 -2.783 6.999 1.00 58.94 74 GLN A O 1
ATOM 591 N N . ALA A 1 75 ? 8.532 -2.423 9.219 1.00 59.56 75 ALA A N 1
ATOM 592 C CA . ALA A 1 75 ? 9.860 -1.807 9.201 1.00 59.56 75 ALA A CA 1
ATOM 593 C C . ALA A 1 75 ? 10.938 -2.727 8.592 1.00 59.56 75 ALA A C 1
ATOM 595 O O . ALA A 1 75 ? 11.835 -2.259 7.890 1.00 59.56 75 ALA A O 1
ATOM 596 N N . ALA A 1 76 ? 10.833 -4.044 8.811 1.00 55.78 76 ALA A N 1
ATOM 597 C CA . ALA A 1 76 ? 11.728 -5.044 8.219 1.00 55.78 76 ALA A CA 1
ATOM 598 C C . ALA A 1 76 ? 11.515 -5.240 6.707 1.00 55.78 76 ALA A C 1
ATOM 600 O O . ALA A 1 76 ? 12.417 -5.709 6.008 1.00 55.78 76 ALA A O 1
ATOM 601 N N . ALA A 1 77 ? 10.332 -4.876 6.216 1.00 58.50 77 ALA A N 1
ATOM 602 C CA . ALA A 1 77 ? 9.962 -4.928 4.817 1.00 58.50 77 ALA A CA 1
ATOM 603 C C . ALA A 1 77 ? 10.170 -3.590 4.108 1.00 58.50 77 ALA A C 1
ATOM 605 O O . ALA A 1 77 ? 9.762 -3.492 2.968 1.00 58.50 77 ALA A O 1
ATOM 606 N N . LEU A 1 78 ? 10.775 -2.558 4.709 1.00 61.53 78 LEU A N 1
ATOM 607 C CA . LEU A 1 78 ? 11.040 -1.322 3.969 1.00 61.53 78 LEU A CA 1
ATOM 608 C C . LEU A 1 78 ? 11.953 -1.623 2.766 1.00 61.53 78 LEU A C 1
ATOM 610 O O . LEU A 1 78 ? 13.007 -2.246 2.941 1.00 61.53 78 LEU A O 1
ATOM 614 N N . PRO A 1 79 ? 11.565 -1.209 1.546 1.00 57.41 79 PRO A N 1
ATOM 615 C CA . PRO A 1 79 ? 12.439 -1.367 0.402 1.00 57.41 79 PRO A CA 1
ATOM 616 C C . PRO A 1 79 ? 13.691 -0.511 0.628 1.00 57.41 79 PRO A C 1
ATOM 618 O O . PRO A 1 79 ? 13.605 0.542 1.274 1.00 57.41 79 PRO A O 1
ATOM 621 N N . PRO A 1 80 ? 14.861 -0.923 0.113 1.00 55.59 80 PRO A N 1
ATOM 622 C CA . PRO A 1 80 ? 16.007 -0.028 0.090 1.00 55.59 80 PRO A CA 1
ATOM 623 C C . PRO A 1 80 ? 15.612 1.271 -0.635 1.00 55.59 80 PRO A C 1
ATOM 625 O O . PRO A 1 80 ? 14.778 1.264 -1.541 1.00 55.59 80 PRO A O 1
ATOM 628 N N . ALA A 1 81 ? 16.187 2.405 -0.224 1.00 50.38 81 ALA A N 1
ATOM 629 C CA . ALA A 1 81 ? 15.845 3.734 -0.756 1.00 50.38 81 ALA A CA 1
ATOM 630 C C . ALA A 1 81 ? 16.045 3.873 -2.285 1.00 50.38 81 ALA A C 1
ATOM 632 O O . ALA A 1 81 ? 15.618 4.860 -2.878 1.00 50.38 81 ALA A O 1
ATOM 633 N N . SER A 1 82 ? 16.691 2.889 -2.912 1.00 49.03 82 SER A N 1
ATOM 634 C CA . SER A 1 82 ? 16.841 2.692 -4.354 1.00 49.03 82 SER A CA 1
ATOM 635 C C . SER A 1 82 ? 15.557 2.267 -5.072 1.00 49.03 82 SER A C 1
ATOM 637 O O . SER A 1 82 ? 15.487 2.450 -6.280 1.00 49.03 82 SER A O 1
ATOM 639 N N . VAL A 1 83 ? 14.562 1.714 -4.368 1.00 51.00 83 VAL A N 1
ATOM 640 C CA . VAL A 1 83 ? 13.385 1.056 -4.969 1.00 51.00 83 VAL A CA 1
ATOM 641 C C . VAL A 1 83 ? 12.093 1.861 -4.812 1.00 51.00 83 VAL A C 1
ATOM 643 O O . VAL A 1 83 ? 11.204 1.762 -5.650 1.00 51.00 83 VAL A O 1
ATOM 646 N N . ILE A 1 84 ? 11.980 2.687 -3.770 1.00 50.88 84 ILE A N 1
ATOM 647 C CA . ILE A 1 84 ? 10.899 3.671 -3.638 1.00 50.88 84 ILE A CA 1
ATOM 648 C C . ILE A 1 84 ? 11.564 5.021 -3.378 1.00 50.88 84 ILE A C 1
ATOM 650 O O . ILE A 1 84 ? 12.173 5.179 -2.314 1.00 50.88 84 ILE A O 1
ATOM 654 N N . PRO A 1 85 ? 11.471 6.004 -4.294 1.00 44.38 85 PRO A N 1
ATOM 655 C CA . PRO A 1 85 ? 11.959 7.338 -3.992 1.00 44.38 85 PRO A CA 1
ATOM 656 C C . PRO A 1 85 ? 11.229 7.836 -2.743 1.00 44.38 85 PRO A C 1
ATOM 658 O O . PRO A 1 85 ? 9.998 7.865 -2.689 1.00 44.38 85 PRO A O 1
ATOM 661 N N . ALA A 1 86 ? 11.996 8.190 -1.707 1.00 39.56 86 ALA A N 1
ATOM 662 C CA . ALA A 1 86 ? 11.469 8.771 -0.479 1.00 39.56 86 ALA A CA 1
ATOM 663 C C . ALA A 1 86 ? 10.463 9.864 -0.841 1.00 39.56 86 ALA A C 1
ATOM 665 O O . ALA A 1 86 ? 10.827 10.738 -1.625 1.00 39.56 86 ALA A O 1
ATOM 666 N N . ARG A 1 87 ? 9.237 9.767 -0.292 1.00 43.50 87 ARG A N 1
ATOM 667 C CA . ARG A 1 87 ? 8.087 10.691 -0.394 1.00 43.50 87 ARG A CA 1
ATOM 668 C C . ARG A 1 87 ? 8.464 12.050 -1.000 1.00 43.50 87 ARG A C 1
ATOM 670 O O . ARG A 1 87 ? 8.575 13.059 -0.308 1.00 43.50 87 ARG A O 1
ATOM 677 N N . SER A 1 88 ? 8.677 12.071 -2.308 1.00 43.88 88 SER A N 1
ATOM 678 C CA . SER A 1 88 ? 8.999 13.286 -3.032 1.00 43.88 88 SER A CA 1
ATOM 679 C C . SER A 1 88 ? 7.645 13.833 -3.402 1.00 43.88 88 SER A C 1
ATOM 681 O O . SER A 1 88 ? 7.121 13.546 -4.472 1.00 43.88 88 SER A O 1
ATOM 683 N N . ALA A 1 89 ? 7.014 14.518 -2.446 1.00 41.88 89 ALA A N 1
ATOM 684 C CA . ALA A 1 89 ? 5.831 15.297 -2.756 1.00 41.88 89 ALA A CA 1
ATOM 685 C C . ALA A 1 89 ? 6.177 16.141 -3.992 1.00 41.88 89 ALA A C 1
ATOM 687 O O . ALA A 1 89 ? 7.202 16.836 -3.962 1.00 41.88 89 ALA A O 1
ATOM 688 N N . PRO A 1 90 ? 5.395 16.083 -5.083 1.00 44.81 90 PRO A N 1
ATOM 689 C CA . PRO A 1 90 ? 5.603 17.029 -6.154 1.00 44.81 90 PRO A CA 1
ATOM 690 C C . PRO A 1 90 ? 5.426 18.415 -5.536 1.00 44.81 90 PRO A C 1
ATOM 692 O O . PRO A 1 90 ? 4.381 18.726 -4.958 1.00 44.81 90 PRO A O 1
ATOM 695 N N . ARG A 1 91 ? 6.466 19.254 -5.628 1.00 51.66 91 ARG A N 1
ATOM 696 C CA . ARG A 1 91 ? 6.255 20.700 -5.573 1.00 51.66 91 ARG A CA 1
ATOM 697 C C . ARG A 1 91 ? 5.167 20.973 -6.598 1.00 51.66 91 ARG A C 1
ATOM 699 O O . ARG A 1 91 ? 5.357 20.671 -7.774 1.00 51.66 91 ARG A O 1
ATOM 706 N N . CYS A 1 92 ? 4.019 21.445 -6.123 1.00 45.62 92 CYS A N 1
ATOM 707 C CA . CYS A 1 92 ? 2.901 21.808 -6.972 1.00 45.62 92 CYS A CA 1
ATOM 708 C C . CYS A 1 92 ? 3.436 22.670 -8.134 1.00 45.62 92 CYS A C 1
ATOM 710 O O . CYS A 1 92 ? 4.084 23.684 -7.865 1.00 45.62 92 CYS A O 1
ATOM 712 N N . PRO A 1 93 ? 3.238 22.279 -9.405 1.00 55.19 93 PRO A N 1
ATOM 713 C CA . PRO A 1 93 ? 3.765 23.027 -10.545 1.00 55.19 93 PRO A CA 1
ATOM 714 C C . PRO A 1 93 ? 2.933 24.282 -10.847 1.00 55.19 93 PRO A C 1
ATOM 716 O O . PRO A 1 93 ? 3.258 25.032 -11.766 1.00 55.19 93 PRO A O 1
ATOM 719 N N . LEU A 1 94 ? 1.846 24.509 -10.100 1.00 49.12 94 LEU A N 1
ATOM 720 C CA . LEU A 1 94 ? 0.975 25.660 -10.282 1.00 49.12 94 LEU A CA 1
ATOM 721 C C . LEU A 1 94 ? 1.581 26.905 -9.611 1.00 49.12 94 LEU A C 1
ATOM 723 O O . LEU A 1 94 ? 1.934 26.852 -8.428 1.00 49.12 94 LEU A O 1
ATOM 727 N N . PRO A 1 95 ? 1.671 28.044 -10.323 1.00 47.12 95 PRO A N 1
ATOM 728 C CA . PRO A 1 95 ? 2.038 29.309 -9.699 1.00 47.12 95 PRO A CA 1
ATOM 729 C C . PRO A 1 95 ? 0.963 29.692 -8.668 1.00 47.12 95 PRO A C 1
ATOM 731 O O . PRO A 1 95 ? -0.194 29.890 -9.030 1.00 47.12 95 PRO A O 1
ATOM 734 N N . GLY A 1 96 ? 1.344 29.765 -7.386 1.00 58.75 96 GLY A N 1
ATOM 735 C CA . GLY A 1 96 ? 0.476 30.213 -6.284 1.00 58.75 96 GLY A CA 1
ATOM 736 C C . GLY A 1 96 ? 0.401 29.300 -5.052 1.00 58.75 96 GLY A C 1
ATOM 737 O O . GLY A 1 96 ? -0.228 29.675 -4.071 1.00 58.75 96 GLY A O 1
ATOM 738 N N . CYS A 1 97 ? 1.031 28.121 -5.052 1.00 56.44 97 CYS A N 1
ATOM 739 C CA . CYS A 1 97 ? 0.995 27.209 -3.892 1.00 56.44 97 CYS A CA 1
ATOM 740 C C . CYS A 1 97 ? 2.142 27.397 -2.881 1.00 56.44 97 CYS A C 1
ATOM 742 O O . CYS A 1 97 ? 2.212 26.656 -1.903 1.00 56.44 97 CYS A O 1
ATOM 744 N N . CYS A 1 98 ? 3.034 28.363 -3.108 1.00 49.81 98 CYS A N 1
ATOM 745 C CA . CYS A 1 98 ? 4.144 28.690 -2.214 1.00 49.81 98 CYS A CA 1
ATOM 746 C C . CYS A 1 98 ? 4.036 30.145 -1.748 1.00 49.81 98 CYS A C 1
ATOM 748 O O . CYS A 1 98 ? 4.865 30.956 -2.137 1.00 49.81 98 CYS A O 1
ATOM 750 N N . ASP A 1 99 ? 3.048 30.462 -0.919 1.00 41.56 99 ASP A N 1
ATOM 751 C CA . ASP A 1 99 ? 3.146 31.617 -0.024 1.00 41.56 99 ASP A CA 1
ATOM 752 C C . ASP A 1 99 ? 2.654 31.195 1.367 1.00 41.56 99 ASP A C 1
ATOM 754 O O . ASP A 1 99 ? 1.522 30.720 1.493 1.00 41.56 99 ASP A O 1
ATOM 758 N N . PRO A 1 100 ? 3.504 31.283 2.402 1.00 56.97 100 PRO A N 1
ATOM 759 C CA . PRO A 1 100 ? 3.069 31.212 3.785 1.00 56.97 100 PRO A CA 1
ATOM 760 C C . PRO A 1 100 ? 2.699 32.619 4.283 1.00 56.97 100 PRO A C 1
ATOM 762 O O . PRO A 1 100 ? 3.551 33.507 4.282 1.00 56.97 100 PRO A O 1
ATOM 765 N N . ASP A 1 101 ? 1.459 32.794 4.743 1.00 41.25 101 ASP A N 1
ATOM 766 C CA . ASP A 1 101 ? 1.175 33.681 5.884 1.00 41.25 101 ASP A CA 1
ATOM 767 C C . ASP A 1 101 ? 1.386 32.886 7.184 1.00 41.25 101 ASP A C 1
ATOM 769 O O . A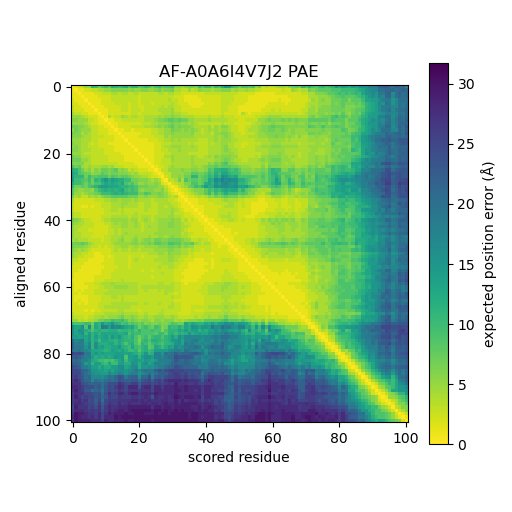SP A 1 101 ? 0.945 31.709 7.236 1.00 41.25 101 ASP A O 1
#

Sequence (101 aa):
MSAYVVFIRDNTPNEDEMAIYAEKAGQARGDHPINPRAFYGELETLEGQEAEGVVILEFPTREAAHAWYDSPFQAAALPPASVIPARSAPRCPLPGCCDPD

Solvent-accessible surface area (backbone atoms only — not comparable to full-atom values): 6383 Å² total; per-residue (Å²): 108,72,28,75,51,76,49,75,38,62,60,77,81,46,65,70,62,47,52,57,27,50,57,39,44,69,63,34,52,73,89,60,85,70,44,77,78,41,68,67,63,97,82,81,74,90,72,85,77,65,61,78,36,46,35,33,35,39,24,76,28,58,66,57,45,46,58,52,59,75,25,73,48,34,61,72,24,58,61,59,72,82,51,49,76,71,89,70,70,76,76,72,88,58,94,81,82,85,75,87,131